Protein AF-A0A1E5GVS5-F1 (afdb_monomer_lite)

Organism: NCBI:txid332950

Sequence (132 aa):
MSEFERIVKELDCFLDEYDIQNHQILNTFYFELKNELYELFNEYKRKELLPLVTCMLQLESKIQLLSFYLRTMDQLKLAETEIVRLIKSEYQLYIFDSMLCKENIEKPSMLFKQVQKTSKNKNGHCSVLCFR

Radius of gyration: 15.4 Å; chains: 1; bounding box: 35×28×38 Å

Foldseek 3Di:
DDVLVVVVVVLVVLVVVLVCVVVVLLVVVVVVLNVLSVVLVVVVVVVPLPVSVVSLLLSVLLSLLSSVCSVCVVPVVDRSVVSSVCSVPCSVVVSVCVVPPPVVPPDDAPSRVVSVVVPDDDDDDDDDDDDD

Structure (mmCIF, N/CA/C/O backbone):
data_AF-A0A1E5GVS5-F1
#
_entry.id   AF-A0A1E5GVS5-F1
#
loop_
_atom_site.group_PDB
_atom_site.id
_atom_site.type_symbol
_atom_site.label_atom_id
_atom_site.label_alt_id
_atom_site.label_comp_id
_atom_site.label_asym_id
_atom_site.label_entity_id
_atom_site.label_seq_id
_atom_site.pdbx_PDB_ins_code
_atom_site.Cartn_x
_atom_site.Cartn_y
_atom_site.Cartn_z
_atom_site.occupancy
_atom_site.B_iso_or_equiv
_atom_site.auth_seq_id
_atom_site.auth_comp_id
_atom_site.auth_asym_id
_atom_site.auth_atom_id
_atom_site.pdbx_PDB_model_num
ATOM 1 N N . MET A 1 1 ? -21.625 6.344 1.985 1.00 59.81 1 MET A N 1
ATOM 2 C CA . MET A 1 1 ? -20.229 5.912 1.814 1.00 59.81 1 MET A CA 1
ATOM 3 C C . MET A 1 1 ? -19.514 6.108 3.138 1.00 59.81 1 MET A C 1
ATOM 5 O O . MET A 1 1 ? -19.581 7.207 3.683 1.00 59.81 1 MET A O 1
ATOM 9 N N . SER A 1 2 ? -18.944 5.050 3.703 1.00 77.12 2 SER A N 1
ATOM 10 C CA . SER A 1 2 ? -18.152 5.118 4.933 1.00 77.12 2 SER A CA 1
ATOM 11 C C . SER A 1 2 ? -16.822 5.845 4.688 1.00 77.12 2 SER A C 1
ATOM 13 O O . SER A 1 2 ? -16.360 5.954 3.554 1.00 77.12 2 SER A O 1
ATOM 15 N N . GLU A 1 3 ? -16.186 6.363 5.742 1.00 68.00 3 GLU A N 1
ATOM 16 C CA . GLU A 1 3 ? -14.866 7.007 5.618 1.00 68.00 3 GLU A CA 1
ATOM 17 C C . GLU A 1 3 ? -13.788 6.008 5.162 1.00 68.00 3 GLU A C 1
ATOM 19 O O . GLU A 1 3 ? -12.881 6.382 4.430 1.00 68.00 3 GLU A O 1
ATOM 24 N N . PHE A 1 4 ? -13.960 4.722 5.484 1.00 74.25 4 PHE A N 1
ATOM 25 C CA . PHE A 1 4 ? -13.154 3.623 4.951 1.00 74.25 4 PHE A CA 1
ATOM 26 C C . PHE A 1 4 ? -13.295 3.490 3.428 1.00 74.25 4 PHE A C 1
ATOM 28 O O . PHE A 1 4 ? -12.299 3.500 2.712 1.00 74.25 4 PHE A O 1
ATOM 35 N N . GLU A 1 5 ? -14.531 3.430 2.923 1.00 77.94 5 GLU A N 1
ATOM 36 C CA . GLU A 1 5 ? -14.789 3.394 1.477 1.00 77.94 5 GLU A CA 1
ATOM 37 C C . GLU A 1 5 ? -14.222 4.636 0.784 1.00 77.94 5 GLU A C 1
ATOM 39 O O . GLU A 1 5 ? -13.779 4.551 -0.357 1.00 77.94 5 GLU A O 1
ATOM 44 N N . ARG A 1 6 ? -14.189 5.782 1.479 1.00 80.81 6 ARG A N 1
ATOM 45 C CA . ARG A 1 6 ? -13.542 6.995 0.974 1.00 80.81 6 ARG A CA 1
ATOM 46 C C . ARG A 1 6 ? -12.022 6.835 0.871 1.00 80.81 6 ARG A C 1
ATOM 48 O O . ARG A 1 6 ? -11.488 7.155 -0.178 1.00 80.81 6 ARG A O 1
ATOM 55 N N . ILE A 1 7 ? -11.352 6.312 1.903 1.00 79.56 7 ILE A N 1
ATOM 56 C CA . ILE A 1 7 ? -9.895 6.072 1.897 1.00 79.56 7 ILE A CA 1
ATOM 57 C C . ILE A 1 7 ? -9.509 5.098 0.783 1.00 79.56 7 ILE A C 1
ATOM 59 O O . ILE A 1 7 ? -8.604 5.387 0.009 1.00 79.56 7 ILE A O 1
ATOM 63 N N . VAL A 1 8 ? -10.217 3.968 0.675 1.00 83.62 8 VAL A N 1
ATOM 64 C CA . VAL A 1 8 ? -9.972 2.984 -0.390 1.00 83.62 8 VAL A CA 1
ATOM 65 C C . VAL A 1 8 ? -10.164 3.620 -1.759 1.00 83.62 8 VAL A C 1
ATOM 67 O O . VAL A 1 8 ? -9.315 3.457 -2.623 1.00 83.62 8 VAL A O 1
ATOM 70 N N . LYS A 1 9 ? -11.245 4.384 -1.947 1.00 84.62 9 LYS A N 1
ATOM 71 C CA . LYS A 1 9 ? -11.528 5.045 -3.221 1.00 84.62 9 LYS A CA 1
ATOM 72 C C . LYS A 1 9 ? -10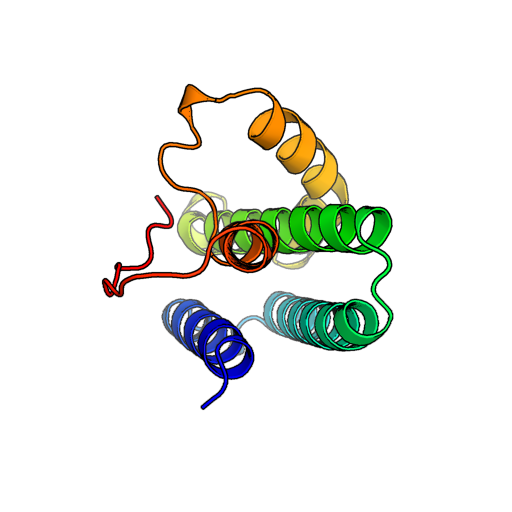.481 6.096 -3.582 1.00 84.62 9 LYS A C 1
ATOM 74 O O . LYS A 1 9 ? -10.106 6.198 -4.739 1.00 84.62 9 LYS A O 1
ATOM 79 N N . GLU A 1 10 ? -10.030 6.890 -2.618 1.00 83.25 10 GLU A N 1
ATOM 80 C CA . GLU A 1 10 ? -8.968 7.875 -2.837 1.00 83.25 10 GLU A CA 1
ATOM 81 C C . GLU A 1 10 ? -7.644 7.195 -3.201 1.00 83.25 10 GLU A C 1
ATOM 83 O O . GLU A 1 10 ? -6.943 7.680 -4.086 1.00 83.25 10 GLU A O 1
ATOM 88 N N . LEU A 1 11 ? -7.333 6.058 -2.571 1.00 83.75 11 LEU A N 1
ATOM 89 C CA . LEU A 1 11 ? -6.161 5.256 -2.906 1.00 83.75 11 LEU A CA 1
ATOM 90 C C . LEU A 1 11 ? -6.283 4.615 -4.298 1.00 83.75 11 LEU A C 1
ATOM 92 O O . LEU A 1 11 ? -5.338 4.702 -5.072 1.00 83.75 11 LEU A O 1
ATOM 96 N N . ASP A 1 12 ? -7.446 4.050 -4.643 1.00 86.31 12 ASP A N 1
ATOM 97 C CA . ASP A 1 12 ? -7.743 3.535 -5.988 1.00 86.31 12 ASP A CA 1
ATOM 98 C C . ASP A 1 12 ? -7.538 4.638 -7.042 1.00 86.31 12 ASP A C 1
ATOM 100 O O . ASP A 1 12 ? -6.787 4.446 -7.992 1.00 86.31 12 ASP A O 1
ATOM 104 N N . CYS A 1 13 ? -8.121 5.826 -6.830 1.00 86.31 13 CYS A N 1
ATOM 105 C CA . CYS A 1 13 ? -7.958 6.956 -7.744 1.00 86.31 13 CYS A CA 1
ATOM 106 C C . CYS A 1 13 ? -6.497 7.392 -7.884 1.00 86.31 13 CYS A C 1
ATOM 108 O O . CYS A 1 13 ? -6.048 7.625 -9.000 1.00 86.31 13 CYS A O 1
ATOM 110 N N . PHE A 1 14 ? -5.756 7.496 -6.776 1.00 81.31 14 PHE A N 1
ATOM 111 C CA . PHE A 1 14 ? -4.342 7.861 -6.824 1.00 81.31 14 PHE A CA 1
ATOM 112 C C . PHE A 1 14 ? -3.532 6.858 -7.645 1.00 81.31 14 PHE A C 1
ATOM 114 O O . PHE A 1 14 ? -2.667 7.259 -8.404 1.00 81.31 14 PHE A O 1
ATOM 121 N N . LEU A 1 15 ? -3.794 5.561 -7.514 1.00 82.62 15 LEU A N 1
ATOM 122 C CA . LEU A 1 15 ? -3.006 4.547 -8.211 1.00 82.62 15 LEU A CA 1
ATOM 123 C C . LEU A 1 15 ? -3.400 4.387 -9.682 1.00 82.62 15 LEU A C 1
ATOM 125 O O . LEU A 1 15 ? -2.542 4.054 -10.502 1.00 82.62 15 LEU A O 1
ATOM 129 N N . ASP A 1 16 ? -4.655 4.681 -10.024 1.00 84.94 16 ASP A N 1
ATOM 130 C CA . ASP A 1 16 ? -5.098 4.804 -11.414 1.00 84.94 16 ASP A CA 1
ATOM 131 C C . ASP A 1 16 ? -4.375 5.963 -12.135 1.00 84.94 16 ASP A C 1
ATOM 133 O O . ASP A 1 16 ? -4.070 5.830 -13.316 1.00 84.94 16 ASP A O 1
ATOM 137 N N . GLU A 1 17 ? -4.013 7.060 -11.446 1.00 85.56 17 GLU A N 1
ATOM 138 C CA . GLU A 1 17 ? -3.213 8.159 -12.035 1.00 85.56 17 GLU A CA 1
ATOM 139 C C . GLU A 1 17 ? -1.805 7.723 -12.483 1.00 85.56 17 GLU A C 1
ATOM 141 O O . GLU A 1 17 ? -1.207 8.389 -13.327 1.00 85.56 17 GLU A O 1
ATOM 146 N N . TYR A 1 18 ? -1.277 6.627 -11.929 1.00 84.06 18 TYR A N 1
ATOM 147 C CA . TYR A 1 18 ? 0.040 6.069 -12.272 1.00 84.06 18 TYR A CA 1
ATOM 148 C C . TYR A 1 18 ? -0.072 4.766 -13.064 1.00 84.06 18 TYR A C 1
ATOM 150 O O . TYR A 1 18 ? 0.880 3.989 -13.094 1.00 84.06 18 TYR A O 1
ATOM 158 N N . ASP A 1 19 ? -1.237 4.494 -13.663 1.00 85.88 19 ASP A N 1
ATOM 159 C CA . ASP A 1 19 ? -1.463 3.319 -14.502 1.00 85.88 19 ASP A CA 1
ATOM 160 C C . ASP A 1 19 ? -1.025 2.004 -13.825 1.00 85.88 19 ASP A C 1
ATOM 162 O O . ASP A 1 19 ? -0.537 1.083 -14.488 1.00 85.88 19 ASP A O 1
ATOM 166 N N . ILE A 1 20 ? -1.203 1.879 -12.496 1.00 86.25 20 ILE A N 1
ATOM 167 C CA . ILE A 1 20 ? -0.668 0.734 -11.735 1.00 86.25 20 ILE A CA 1
ATOM 168 C C . ILE A 1 20 ? -1.166 -0.609 -12.274 1.00 86.25 20 ILE A C 1
ATOM 170 O O . ILE A 1 20 ? -0.507 -1.631 -12.122 1.00 86.25 20 ILE A O 1
ATOM 174 N N . GLN A 1 21 ? -2.321 -0.612 -12.942 1.00 85.81 21 GLN A N 1
ATOM 175 C CA . GLN A 1 21 ? -2.912 -1.790 -13.568 1.00 85.81 21 GLN A CA 1
ATOM 176 C C . GLN A 1 21 ? -2.002 -2.411 -14.643 1.00 85.81 21 GLN A C 1
ATOM 178 O O . GLN A 1 21 ? -2.067 -3.620 -14.863 1.00 85.81 21 GLN A O 1
ATOM 183 N N . ASN A 1 22 ? -1.117 -1.616 -15.256 1.00 88.12 22 ASN A N 1
ATOM 184 C CA . ASN A 1 22 ? -0.111 -2.070 -16.220 1.00 88.12 22 ASN A CA 1
ATOM 185 C C . ASN A 1 22 ? 1.171 -2.608 -15.552 1.00 88.12 22 ASN A C 1
ATOM 187 O O . ASN A 1 22 ? 2.001 -3.220 -16.223 1.00 88.12 22 ASN A O 1
ATOM 191 N N . HIS A 1 23 ? 1.314 -2.429 -14.238 1.00 89.94 23 HIS A N 1
ATOM 192 C CA . HIS A 1 23 ? 2.454 -2.862 -13.435 1.00 89.94 23 HIS A CA 1
ATOM 193 C C . HIS A 1 23 ? 2.082 -4.087 -12.600 1.00 89.94 23 HIS A C 1
ATOM 195 O O . HIS A 1 23 ? 1.616 -3.969 -11.468 1.00 89.94 23 HIS A O 1
ATOM 201 N N . GLN A 1 24 ? 2.236 -5.291 -13.157 1.00 92.62 24 GLN A N 1
ATOM 202 C CA . GLN A 1 24 ? 1.685 -6.519 -12.567 1.00 92.62 24 GLN A CA 1
ATOM 203 C C . GLN A 1 24 ? 2.114 -6.747 -11.105 1.00 92.62 24 GLN A C 1
ATOM 205 O O . GLN A 1 24 ? 1.301 -7.178 -10.279 1.00 92.62 24 GLN A O 1
ATOM 210 N N . ILE A 1 25 ? 3.375 -6.469 -10.768 1.00 94.69 25 ILE A N 1
ATOM 211 C CA . ILE A 1 25 ? 3.915 -6.726 -9.428 1.00 94.69 25 ILE A CA 1
ATOM 212 C C . ILE A 1 25 ? 3.451 -5.640 -8.458 1.00 94.69 25 ILE A C 1
ATOM 214 O O . ILE A 1 25 ? 3.015 -5.960 -7.350 1.00 94.69 25 ILE A O 1
ATOM 218 N N . LEU A 1 26 ? 3.485 -4.373 -8.876 1.00 92.38 26 LEU A N 1
ATOM 219 C CA . LEU A 1 26 ? 2.985 -3.266 -8.056 1.00 92.38 26 LEU A CA 1
ATOM 220 C C . LEU A 1 26 ? 1.474 -3.356 -7.833 1.00 92.38 26 LEU A C 1
ATOM 222 O O . LEU A 1 26 ? 1.015 -3.122 -6.720 1.00 92.38 26 LEU A O 1
ATOM 226 N N . ASN A 1 27 ? 0.711 -3.771 -8.843 1.00 92.75 27 ASN A N 1
ATOM 227 C CA . ASN A 1 27 ? -0.724 -4.012 -8.732 1.00 92.75 27 ASN A CA 1
ATOM 228 C C . ASN A 1 27 ? -1.022 -5.136 -7.732 1.00 92.75 27 ASN A C 1
ATOM 230 O O . ASN A 1 27 ? -1.881 -5.000 -6.866 1.00 92.75 27 ASN A O 1
ATOM 234 N N . THR A 1 28 ? -0.259 -6.232 -7.791 1.00 95.19 28 THR A N 1
ATOM 235 C CA . THR A 1 28 ? -0.378 -7.329 -6.817 1.00 95.19 28 THR A CA 1
ATOM 236 C C . THR A 1 28 ? -0.092 -6.835 -5.399 1.00 95.19 28 THR A C 1
ATOM 238 O O . THR A 1 28 ? -0.878 -7.084 -4.487 1.00 95.19 28 THR A O 1
ATOM 241 N N . PHE A 1 29 ? 0.991 -6.077 -5.214 1.00 94.25 29 PHE A N 1
ATOM 242 C CA . PHE A 1 29 ? 1.325 -5.481 -3.923 1.00 94.25 29 PHE A CA 1
ATOM 243 C C . PHE A 1 29 ? 0.256 -4.490 -3.441 1.00 94.25 29 PHE A C 1
ATOM 245 O O . PHE A 1 29 ? -0.069 -4.445 -2.256 1.00 94.25 29 PHE A O 1
ATOM 252 N N . TYR A 1 30 ? -0.350 -3.731 -4.350 1.00 91.81 30 TYR A N 1
ATOM 253 C CA . TYR A 1 30 ? -1.464 -2.862 -4.013 1.00 91.81 30 TYR A CA 1
ATOM 254 C C . TYR A 1 30 ? -2.672 -3.651 -3.484 1.00 91.81 30 TYR A C 1
ATOM 256 O O . TYR A 1 30 ? -3.235 -3.290 -2.449 1.00 91.81 30 TYR A O 1
ATOM 264 N N . PHE A 1 31 ? -3.044 -4.761 -4.125 1.00 92.50 31 PHE A N 1
ATOM 265 C CA . PHE A 1 31 ? -4.102 -5.632 -3.606 1.00 92.50 31 PHE A CA 1
ATOM 266 C C . PHE A 1 31 ? -3.774 -6.190 -2.213 1.00 92.50 31 PHE A C 1
ATOM 268 O O . PHE A 1 31 ? -4.671 -6.256 -1.370 1.00 92.50 31 PHE A O 1
ATOM 275 N N . GLU A 1 32 ? -2.510 -6.532 -1.937 1.00 93.12 32 GLU A N 1
ATOM 276 C CA . GLU A 1 32 ? -2.060 -6.900 -0.584 1.00 93.12 32 GLU A CA 1
ATOM 277 C C . GLU A 1 32 ? -2.323 -5.758 0.414 1.00 93.12 32 GLU A C 1
ATOM 279 O O . GLU A 1 32 ? -2.949 -5.985 1.448 1.00 93.12 32 GLU A O 1
ATOM 284 N N . LEU A 1 33 ? -1.954 -4.516 0.078 1.00 90.62 33 LEU A N 1
ATOM 285 C CA . LEU A 1 33 ? -2.213 -3.346 0.929 1.00 90.62 33 LEU A CA 1
ATOM 286 C C . LEU A 1 33 ? -3.704 -3.089 1.160 1.00 90.62 33 LEU A C 1
ATOM 288 O O . LEU A 1 33 ? -4.099 -2.741 2.275 1.00 90.62 33 LEU A O 1
ATOM 292 N N . LYS A 1 34 ? -4.552 -3.268 0.138 1.00 89.12 34 LYS A N 1
ATOM 293 C CA . LYS A 1 34 ? -6.010 -3.171 0.315 1.00 89.12 34 LYS A CA 1
ATOM 294 C C . LYS A 1 34 ? -6.490 -4.199 1.331 1.00 89.12 34 LYS A C 1
ATOM 296 O O . LYS A 1 34 ? -7.266 -3.847 2.215 1.00 89.12 34 LYS A O 1
ATOM 301 N N . ASN A 1 35 ? -6.031 -5.445 1.219 1.00 90.31 35 ASN A N 1
ATOM 302 C CA . ASN A 1 35 ? -6.410 -6.510 2.146 1.00 90.31 35 ASN A CA 1
ATOM 303 C C . ASN A 1 35 ? -5.966 -6.190 3.580 1.00 90.31 35 ASN A C 1
ATOM 305 O O . ASN A 1 35 ? -6.790 -6.281 4.489 1.00 90.31 35 ASN A O 1
ATOM 309 N N . GLU A 1 36 ? -4.736 -5.706 3.777 1.00 89.19 36 GLU A N 1
ATOM 310 C CA . GLU A 1 36 ? -4.258 -5.251 5.092 1.00 89.19 36 GLU A CA 1
ATOM 311 C C . GLU A 1 36 ? -5.128 -4.103 5.659 1.00 89.19 36 GLU A C 1
ATOM 313 O O . GLU A 1 36 ? -5.483 -4.106 6.839 1.00 89.19 36 GLU A O 1
ATOM 318 N N . LEU A 1 37 ? -5.552 -3.141 4.825 1.00 85.81 37 LEU A N 1
ATOM 319 C CA . LEU A 1 37 ? -6.467 -2.061 5.232 1.00 85.81 37 LEU A CA 1
ATOM 320 C C . LEU A 1 37 ? -7.849 -2.607 5.659 1.00 85.81 37 LEU A C 1
ATOM 322 O O . LEU A 1 37 ? -8.443 -2.119 6.626 1.00 85.81 37 LEU A O 1
ATOM 326 N N . TYR A 1 38 ? -8.377 -3.615 4.955 1.00 85.38 38 TYR A N 1
ATOM 327 C CA . TYR A 1 38 ? -9.634 -4.283 5.319 1.00 85.38 38 TYR A CA 1
ATOM 328 C C . TYR A 1 38 ? -9.518 -5.045 6.647 1.00 85.38 38 TYR A C 1
ATOM 330 O O . TYR A 1 38 ? -10.441 -5.003 7.467 1.00 85.38 38 TYR A O 1
ATOM 338 N N . GLU A 1 39 ? -8.401 -5.735 6.873 1.00 84.12 39 GLU A N 1
ATOM 339 C CA . GLU A 1 39 ? -8.122 -6.456 8.118 1.00 84.12 39 GLU A CA 1
ATOM 340 C C . GLU A 1 39 ? -8.038 -5.499 9.305 1.00 84.12 39 GLU A C 1
ATOM 342 O O . GLU A 1 39 ? -8.748 -5.692 10.295 1.00 84.12 39 GLU A O 1
ATOM 347 N N . LEU A 1 40 ? -7.298 -4.399 9.156 1.00 80.38 40 LEU A N 1
ATOM 348 C CA . LEU A 1 40 ? -7.201 -3.331 10.149 1.00 80.38 40 LEU A CA 1
ATOM 349 C C . LEU A 1 40 ? -8.583 -2.798 10.560 1.00 80.38 40 LEU A C 1
ATOM 351 O O . LEU A 1 40 ? -8.868 -2.579 11.740 1.00 80.38 40 LEU A O 1
ATOM 355 N N . PHE A 1 41 ? -9.482 -2.612 9.593 1.00 76.25 41 PHE A N 1
ATOM 356 C CA . PHE A 1 41 ? -10.846 -2.173 9.877 1.00 76.25 41 PHE A CA 1
ATOM 357 C C . PHE A 1 41 ? -11.654 -3.215 10.669 1.00 76.25 41 PHE A C 1
ATOM 359 O O . PHE A 1 41 ? -12.497 -2.865 11.502 1.00 76.25 41 PHE A O 1
ATOM 366 N N . ASN A 1 42 ? -11.415 -4.504 10.438 1.00 75.31 42 ASN A N 1
ATOM 367 C CA . ASN A 1 42 ? -12.045 -5.564 11.219 1.00 75.31 42 ASN A CA 1
ATOM 368 C C . ASN A 1 42 ? -11.456 -5.664 12.632 1.00 75.31 42 ASN A C 1
ATOM 370 O O . ASN A 1 42 ? -12.209 -5.893 13.581 1.00 75.31 42 ASN A O 1
ATOM 374 N N . GLU A 1 43 ? -10.156 -5.427 12.793 1.00 72.06 43 GLU A N 1
ATOM 375 C CA . GLU A 1 43 ? -9.492 -5.353 14.097 1.00 72.06 43 GLU A CA 1
ATOM 376 C C . GLU A 1 43 ? -9.931 -4.136 14.914 1.00 72.06 43 GLU A C 1
ATOM 378 O O . GLU A 1 43 ? -10.148 -4.260 16.119 1.00 72.06 43 GLU A O 1
ATOM 383 N N . TYR A 1 44 ? -10.196 -2.993 14.273 1.00 68.75 44 TYR A N 1
ATOM 384 C CA . TYR A 1 44 ? -10.766 -1.808 14.927 1.00 68.75 44 TYR A CA 1
ATOM 385 C C . TYR A 1 44 ? -12.033 -2.137 15.732 1.00 68.75 44 TYR A C 1
ATOM 387 O O . TYR A 1 44 ? -12.237 -1.636 16.842 1.00 68.75 44 TYR A O 1
ATOM 395 N N . LYS A 1 45 ? -12.871 -3.048 15.221 1.00 68.31 45 LYS A N 1
ATOM 396 C CA . LYS A 1 45 ? -14.096 -3.493 15.907 1.00 68.31 45 LYS A CA 1
ATOM 397 C C . LYS A 1 45 ? -13.807 -4.237 17.219 1.00 68.31 45 LYS A C 1
ATOM 399 O O . LYS A 1 45 ? -14.677 -4.266 18.088 1.00 68.31 45 LYS A O 1
ATOM 404 N N . ARG A 1 46 ? -12.605 -4.803 17.382 1.00 71.69 46 ARG A N 1
ATOM 405 C CA . ARG A 1 46 ? -12.155 -5.536 18.581 1.00 71.69 46 ARG A CA 1
ATOM 406 C C . ARG A 1 46 ? -11.617 -4.624 19.697 1.00 71.69 46 ARG A C 1
ATOM 408 O O . ARG A 1 46 ? -11.428 -5.103 20.807 1.00 71.69 46 ARG A O 1
ATOM 415 N N . LYS A 1 47 ? -11.465 -3.312 19.450 1.00 65.50 47 LYS A N 1
ATOM 416 C CA . LYS A 1 47 ? -11.069 -2.262 20.423 1.00 65.50 47 LYS A CA 1
ATOM 417 C C . LYS A 1 47 ? -9.666 -2.387 21.047 1.00 65.50 47 LYS A C 1
ATOM 419 O O . LYS A 1 47 ? -9.382 -1.701 22.030 1.00 65.50 47 LYS A O 1
ATOM 424 N N . GLU A 1 48 ? -8.764 -3.185 20.485 1.00 71.06 48 GLU A N 1
ATOM 425 C CA . GLU A 1 48 ? -7.364 -3.223 20.931 1.00 71.06 48 GLU A CA 1
ATOM 426 C C . GLU A 1 48 ? -6.577 -2.041 20.341 1.00 71.06 48 GLU A C 1
ATOM 428 O O . GLU A 1 48 ? -6.108 -2.078 19.210 1.00 71.06 48 GLU A O 1
ATOM 433 N N . LEU A 1 49 ? -6.460 -0.954 21.111 1.00 69.56 49 LEU A N 1
ATOM 434 C CA . LEU A 1 49 ? -5.939 0.336 20.634 1.00 69.56 49 LEU A CA 1
ATOM 435 C C . LEU A 1 49 ? -4.458 0.319 20.229 1.00 69.56 49 LEU A C 1
ATOM 437 O O . LEU A 1 49 ? -4.101 0.946 19.237 1.00 69.56 49 LEU A O 1
ATOM 441 N N . LEU A 1 50 ? -3.590 -0.349 20.994 1.00 69.56 50 LEU A N 1
ATOM 442 C CA . LEU A 1 50 ? -2.143 -0.333 20.736 1.00 69.56 50 LEU A CA 1
ATOM 443 C C . LEU A 1 50 ? -1.764 -1.101 19.459 1.00 69.56 50 LEU A C 1
ATOM 445 O O . LEU A 1 50 ? -1.135 -0.494 18.593 1.00 69.56 50 LEU A O 1
ATOM 449 N N . PRO A 1 51 ? -2.176 -2.376 19.294 1.00 71.56 51 PRO A N 1
ATOM 450 C CA . PRO A 1 51 ? -1.927 -3.125 18.061 1.00 71.56 51 PRO A CA 1
ATOM 451 C C . PRO A 1 51 ? -2.484 -2.406 16.832 1.00 71.56 51 PRO A C 1
ATOM 453 O O . PRO A 1 51 ? -1.782 -2.238 15.841 1.00 71.56 51 PRO A O 1
ATOM 456 N N . LEU A 1 52 ? -3.699 -1.864 16.950 1.00 74.75 52 LEU A N 1
ATOM 457 C CA . LEU A 1 52 ? -4.344 -1.088 15.898 1.00 74.75 52 LEU A CA 1
ATOM 458 C C . LEU A 1 52 ? -3.506 0.125 15.462 1.00 74.75 52 LEU A C 1
ATOM 460 O O . LEU A 1 52 ? -3.311 0.335 14.268 1.00 74.75 52 LEU A O 1
ATOM 464 N N . VAL A 1 53 ? -3.009 0.929 16.409 1.00 75.06 53 VAL A N 1
ATOM 465 C CA . VAL A 1 53 ? -2.179 2.106 16.094 1.00 75.06 53 VAL A CA 1
ATOM 466 C C . VAL A 1 53 ? -0.888 1.690 15.396 1.00 75.06 53 VAL A C 1
ATOM 468 O O . VAL A 1 53 ? -0.485 2.334 14.427 1.00 75.06 53 VAL A O 1
ATOM 471 N N . THR A 1 54 ? -0.253 0.607 15.847 1.00 75.75 54 THR A N 1
ATOM 472 C CA . THR A 1 54 ? 0.936 0.069 15.183 1.00 75.75 54 THR A CA 1
ATOM 473 C C . THR A 1 54 ? 0.616 -0.348 13.751 1.00 75.75 54 THR A C 1
ATOM 475 O O . THR A 1 54 ? 1.289 0.114 12.835 1.00 75.75 54 THR A O 1
ATOM 478 N N . CYS A 1 55 ? -0.435 -1.135 13.526 1.00 79.50 55 CYS A N 1
ATOM 479 C CA . CYS A 1 55 ? -0.831 -1.570 12.186 1.00 79.50 55 CYS A CA 1
ATOM 480 C C . CYS A 1 55 ? -1.194 -0.387 11.270 1.00 79.50 55 CYS A C 1
ATOM 482 O O . CYS A 1 55 ? -0.809 -0.372 10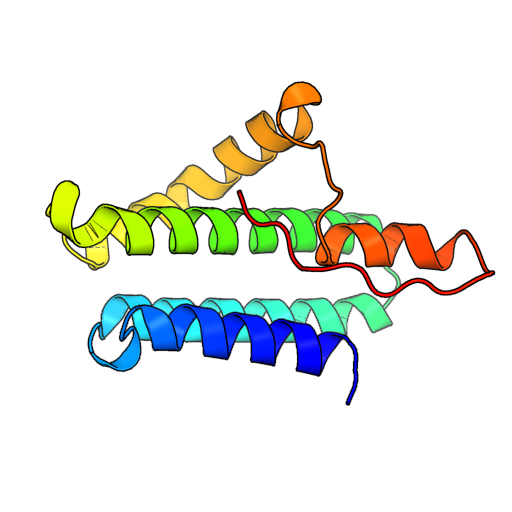.103 1.00 79.50 55 CYS A O 1
ATOM 484 N N . MET A 1 56 ? -1.853 0.649 11.801 1.00 79.75 56 MET A N 1
ATOM 485 C CA . MET A 1 56 ? -2.139 1.887 11.065 1.00 79.75 56 MET A CA 1
ATOM 486 C C . MET A 1 56 ? -0.873 2.588 10.580 1.00 79.75 56 MET A C 1
ATOM 488 O O . MET A 1 56 ? -0.805 2.971 9.415 1.00 79.75 56 MET A O 1
ATOM 492 N N . LEU A 1 57 ? 0.124 2.738 11.455 1.00 79.06 57 LEU A N 1
ATOM 493 C CA . LEU A 1 57 ? 1.405 3.355 11.105 1.00 79.06 57 LEU A CA 1
ATOM 494 C C . LEU A 1 57 ? 2.141 2.551 10.036 1.00 79.06 57 LEU A C 1
ATOM 496 O O . LEU A 1 57 ? 2.651 3.120 9.076 1.00 79.06 57 LEU A O 1
ATOM 500 N N . GLN A 1 58 ? 2.161 1.225 10.178 1.00 84.12 58 GLN A N 1
ATOM 501 C CA . GLN A 1 58 ? 2.799 0.344 9.203 1.00 84.12 58 GLN A CA 1
ATOM 502 C C . GLN A 1 58 ? 2.171 0.485 7.821 1.00 84.12 58 GLN A C 1
ATOM 504 O O . GLN A 1 58 ? 2.884 0.656 6.832 1.00 84.12 58 GLN A O 1
ATOM 509 N N . LEU A 1 59 ? 0.843 0.445 7.758 1.00 86.06 59 LEU A N 1
ATOM 510 C CA . LEU A 1 59 ? 0.114 0.562 6.507 1.00 86.06 59 LEU A CA 1
ATOM 511 C C . LEU A 1 59 ? 0.313 1.938 5.862 1.00 86.06 59 LEU A C 1
ATOM 513 O O . LEU A 1 59 ? 0.562 2.035 4.661 1.00 86.06 59 LEU A O 1
ATOM 517 N N . GLU A 1 60 ? 0.250 2.999 6.664 1.00 82.62 60 GLU A N 1
ATOM 518 C CA . GLU A 1 60 ? 0.485 4.361 6.199 1.00 82.62 60 GLU A CA 1
ATOM 519 C C . GLU A 1 60 ? 1.875 4.515 5.575 1.00 82.62 60 GLU A C 1
ATOM 521 O O . GLU A 1 60 ? 1.991 5.018 4.457 1.00 82.62 60 GLU A O 1
ATOM 526 N N . SER A 1 61 ? 2.916 4.026 6.252 1.00 83.12 61 SER A N 1
ATOM 527 C CA . SER A 1 61 ? 4.287 4.088 5.742 1.00 83.12 61 SER A CA 1
ATOM 528 C C . SER A 1 61 ? 4.458 3.307 4.440 1.00 83.12 61 SER A C 1
ATOM 530 O O . SER A 1 61 ? 5.116 3.788 3.519 1.00 83.12 61 SER A O 1
ATOM 532 N N . LYS A 1 62 ? 3.824 2.134 4.305 1.00 88.12 62 LYS A N 1
ATOM 533 C CA . LYS A 1 62 ? 3.845 1.381 3.041 1.00 88.12 62 LYS A CA 1
ATOM 534 C C . LYS A 1 62 ? 3.175 2.159 1.901 1.00 88.12 62 LYS A C 1
ATOM 536 O O . LYS A 1 62 ? 3.718 2.195 0.801 1.00 88.12 62 LYS A O 1
ATOM 541 N N . ILE A 1 63 ? 2.032 2.805 2.156 1.00 85.81 63 ILE A N 1
ATOM 542 C CA . ILE A 1 63 ? 1.312 3.620 1.158 1.00 85.81 63 ILE A CA 1
ATOM 543 C C . ILE A 1 63 ? 2.138 4.847 0.749 1.00 85.81 63 ILE A C 1
ATOM 545 O O . ILE A 1 63 ? 2.207 5.180 -0.436 1.00 85.81 63 ILE A O 1
ATOM 549 N N . GLN A 1 64 ? 2.795 5.507 1.703 1.00 81.00 64 GLN A N 1
ATOM 550 C CA . GLN A 1 64 ? 3.677 6.645 1.432 1.00 81.00 64 GLN A CA 1
ATOM 551 C C . GLN A 1 64 ? 4.879 6.235 0.576 1.00 81.00 64 GLN A C 1
ATOM 553 O O . GLN A 1 64 ? 5.156 6.889 -0.429 1.00 81.00 64 GLN A O 1
ATOM 558 N N . LEU A 1 65 ? 5.544 5.126 0.912 1.00 84.75 65 LEU A N 1
ATOM 559 C CA . LEU A 1 65 ? 6.658 4.608 0.117 1.00 84.75 65 LEU A CA 1
ATOM 560 C C . LEU A 1 65 ? 6.207 4.180 -1.283 1.00 84.75 65 LEU A C 1
ATOM 562 O O . LEU A 1 65 ? 6.861 4.531 -2.262 1.00 84.75 65 LEU A O 1
ATOM 566 N N . LEU A 1 66 ? 5.063 3.499 -1.406 1.00 88.06 66 LEU A N 1
ATOM 567 C CA . LEU A 1 66 ? 4.481 3.165 -2.708 1.00 88.06 66 LEU A CA 1
ATOM 568 C C . LEU A 1 66 ? 4.250 4.427 -3.549 1.00 88.06 66 LEU A C 1
ATOM 570 O O . LEU A 1 66 ? 4.656 4.483 -4.706 1.00 88.06 66 LEU A O 1
ATOM 574 N N . SER A 1 67 ? 3.669 5.465 -2.946 1.00 83.38 67 SER A N 1
ATOM 575 C CA . SER A 1 67 ? 3.420 6.749 -3.610 1.00 83.38 67 SER A CA 1
ATOM 576 C C . SER A 1 67 ? 4.714 7.427 -4.065 1.00 83.38 67 SER A C 1
ATOM 578 O O . SER A 1 67 ? 4.779 7.965 -5.169 1.00 83.38 67 SER A O 1
ATOM 580 N N . PHE A 1 68 ? 5.754 7.398 -3.230 1.00 83.44 68 PHE A N 1
ATOM 581 C CA . PHE A 1 68 ? 7.072 7.931 -3.566 1.00 83.44 68 PHE A CA 1
ATOM 582 C C . PHE A 1 68 ? 7.690 7.204 -4.766 1.00 83.44 68 PHE A C 1
ATOM 584 O O . PHE A 1 68 ? 8.147 7.856 -5.708 1.00 83.44 68 PHE A O 1
ATOM 591 N N . TYR A 1 69 ? 7.679 5.870 -4.764 1.00 83.38 69 TYR A N 1
ATOM 592 C CA . TYR A 1 69 ? 8.270 5.094 -5.851 1.00 83.38 69 TYR A CA 1
ATOM 593 C C . TYR A 1 69 ? 7.491 5.221 -7.156 1.00 83.38 69 TYR A C 1
ATOM 595 O O . TYR A 1 69 ? 8.121 5.350 -8.198 1.00 83.38 69 TYR A O 1
ATOM 603 N N . LEU A 1 70 ? 6.157 5.278 -7.120 1.00 83.12 70 LEU A N 1
ATOM 604 C CA . LEU A 1 70 ? 5.350 5.542 -8.318 1.00 83.12 70 LEU A CA 1
ATOM 605 C C . LEU A 1 70 ? 5.678 6.911 -8.932 1.00 83.12 70 LEU A C 1
ATOM 607 O O . LEU A 1 70 ? 5.871 7.019 -10.138 1.00 83.12 70 LEU A O 1
ATOM 611 N N . ARG A 1 71 ? 5.854 7.948 -8.101 1.00 80.19 71 ARG A N 1
ATOM 612 C CA . ARG A 1 71 ? 6.248 9.298 -8.551 1.00 80.19 71 ARG A CA 1
ATOM 613 C C . ARG A 1 71 ? 7.656 9.382 -9.139 1.00 80.19 71 ARG A C 1
ATOM 615 O O . ARG A 1 71 ? 7.955 10.323 -9.869 1.00 80.19 71 ARG A O 1
ATOM 622 N N . THR A 1 72 ? 8.536 8.455 -8.777 1.00 77.19 72 THR A N 1
ATOM 623 C CA . THR A 1 72 ? 9.966 8.495 -9.126 1.00 77.19 72 THR A CA 1
ATOM 624 C C . THR A 1 72 ? 10.394 7.335 -10.024 1.00 77.19 72 THR A C 1
ATOM 626 O O . THR A 1 72 ? 11.573 7.219 -10.360 1.00 77.19 72 THR A O 1
ATOM 629 N N . MET A 1 73 ? 9.449 6.502 -10.465 1.00 78.75 73 MET A N 1
ATOM 630 C CA . MET A 1 73 ? 9.706 5.254 -11.187 1.00 78.75 73 MET A CA 1
ATOM 631 C C . MET A 1 73 ? 10.499 5.479 -12.480 1.00 78.75 73 MET A C 1
ATOM 633 O O . MET A 1 73 ? 11.529 4.835 -12.698 1.00 78.75 73 MET A O 1
ATOM 637 N N . ASP A 1 74 ? 10.098 6.478 -13.270 1.00 75.56 74 ASP A N 1
ATOM 638 C CA . ASP A 1 74 ? 10.765 6.858 -14.524 1.00 75.56 74 ASP A CA 1
ATOM 639 C C . ASP A 1 74 ? 12.193 7.384 -14.314 1.00 75.56 74 ASP A C 1
ATOM 641 O O . ASP A 1 74 ? 13.051 7.283 -15.196 1.00 75.56 74 ASP A O 1
ATOM 645 N N . GLN A 1 75 ? 12.466 7.950 -13.136 1.00 76.44 75 GLN A N 1
ATOM 646 C CA . GLN A 1 75 ? 13.756 8.554 -12.801 1.00 76.44 75 GLN A CA 1
ATOM 647 C C . GLN A 1 75 ? 14.733 7.518 -12.248 1.00 76.44 75 GLN A C 1
ATOM 649 O O . GLN A 1 75 ? 15.903 7.497 -12.634 1.00 76.44 75 GLN A O 1
ATOM 654 N N . LEU A 1 76 ? 14.254 6.654 -11.350 1.00 74.62 76 LEU A N 1
ATOM 655 C CA . LEU A 1 76 ? 15.080 5.678 -10.645 1.00 74.62 76 LEU A CA 1
ATOM 656 C C . LEU A 1 76 ? 15.389 4.440 -11.495 1.00 74.62 76 LEU A C 1
ATOM 658 O O . LEU A 1 76 ? 16.365 3.748 -11.210 1.00 74.62 76 LEU A O 1
ATOM 662 N N . LYS A 1 77 ? 14.590 4.164 -12.540 1.00 81.44 77 LYS A N 1
ATOM 663 C CA . LYS A 1 77 ? 14.747 2.996 -13.432 1.00 81.44 77 LYS A CA 1
ATOM 664 C C . LYS A 1 77 ? 14.852 1.670 -12.666 1.00 81.44 77 LYS A C 1
ATOM 666 O O . LYS A 1 77 ? 15.573 0.757 -13.072 1.00 81.44 77 LYS A O 1
ATOM 671 N N . LEU A 1 78 ? 14.152 1.578 -11.537 1.00 81.25 78 LEU A N 1
ATOM 672 C CA . LEU A 1 78 ? 14.104 0.378 -10.711 1.00 81.25 78 LEU A CA 1
ATOM 673 C C . LEU A 1 78 ? 13.071 -0.601 -11.267 1.00 81.25 78 LEU A C 1
ATOM 675 O O . LEU A 1 78 ? 12.009 -0.203 -11.741 1.00 81.25 78 LEU A O 1
ATOM 679 N N . ALA A 1 79 ? 13.371 -1.894 -11.165 1.00 89.81 79 ALA A N 1
ATOM 680 C CA . ALA A 1 79 ? 12.395 -2.935 -11.454 1.00 89.81 79 ALA A CA 1
ATOM 681 C C . ALA A 1 79 ? 11.287 -2.947 -10.387 1.00 89.81 79 ALA A C 1
ATOM 683 O O . ALA A 1 79 ? 11.549 -2.712 -9.207 1.00 89.81 79 ALA A O 1
ATOM 684 N N . GLU A 1 80 ? 10.060 -3.305 -10.769 1.00 92.25 80 GLU A N 1
ATOM 685 C CA . GLU A 1 80 ? 8.923 -3.383 -9.838 1.00 92.25 80 GLU A CA 1
ATOM 686 C C . GLU A 1 80 ? 9.194 -4.294 -8.633 1.00 92.25 80 GLU A C 1
ATOM 688 O O . GLU A 1 80 ? 8.846 -3.958 -7.503 1.00 92.25 80 GLU A O 1
ATOM 693 N N . THR A 1 81 ? 9.865 -5.430 -8.856 1.00 91.94 81 THR A N 1
ATOM 694 C CA . THR A 1 81 ? 10.269 -6.351 -7.783 1.00 91.94 81 THR A CA 1
ATOM 695 C C . THR A 1 81 ? 11.159 -5.677 -6.749 1.00 91.94 81 THR A C 1
ATOM 697 O O . THR A 1 81 ? 11.054 -5.968 -5.561 1.00 91.94 81 THR A O 1
ATOM 700 N N . GLU A 1 82 ? 12.037 -4.784 -7.202 1.00 87.75 82 GLU A N 1
ATOM 701 C CA . GLU A 1 82 ? 12.967 -4.067 -6.341 1.00 87.75 82 GLU A CA 1
ATOM 702 C C . GLU A 1 82 ? 12.238 -2.991 -5.537 1.00 87.75 82 GLU A C 1
ATOM 704 O O . GLU A 1 82 ? 12.438 -2.892 -4.332 1.00 87.75 82 GLU A O 1
ATOM 709 N N . ILE A 1 83 ? 11.308 -2.269 -6.164 1.00 89.25 83 ILE A N 1
ATOM 710 C CA . ILE A 1 83 ? 10.438 -1.308 -5.475 1.00 89.25 83 ILE A CA 1
ATOM 711 C C . ILE A 1 83 ? 9.640 -2.002 -4.365 1.00 89.25 83 ILE A C 1
ATOM 713 O O . ILE A 1 83 ? 9.668 -1.565 -3.216 1.00 89.25 83 ILE A O 1
ATOM 717 N N . VAL A 1 84 ? 8.969 -3.117 -4.670 1.00 93.31 84 VAL A N 1
ATOM 718 C CA . VAL A 1 84 ? 8.199 -3.868 -3.664 1.00 93.31 84 VAL A CA 1
ATOM 719 C C . VAL A 1 84 ? 9.104 -4.396 -2.552 1.00 93.31 84 VAL A C 1
ATOM 721 O O . VAL A 1 84 ? 8.723 -4.341 -1.381 1.00 93.31 84 VAL A O 1
ATOM 724 N N . ARG A 1 85 ? 10.309 -4.880 -2.889 1.00 90.62 85 ARG A N 1
ATOM 725 C CA . ARG A 1 85 ? 11.300 -5.319 -1.899 1.00 90.62 85 ARG A CA 1
ATOM 726 C C . ARG A 1 85 ? 11.647 -4.183 -0.939 1.00 90.62 85 ARG A C 1
ATOM 728 O O . ARG A 1 85 ? 11.562 -4.396 0.267 1.00 90.62 85 ARG A O 1
ATOM 735 N N . LEU A 1 86 ? 11.975 -3.004 -1.469 1.00 85.50 86 LEU A N 1
ATOM 736 C CA . LEU A 1 86 ? 12.328 -1.817 -0.687 1.00 85.50 86 LEU A CA 1
ATOM 737 C C . LEU A 1 86 ? 11.176 -1.392 0.225 1.00 85.50 86 LEU A C 1
ATOM 739 O O . LEU A 1 86 ? 11.379 -1.250 1.428 1.00 85.50 86 LEU A O 1
ATOM 743 N N . ILE A 1 87 ? 9.944 -1.310 -0.292 1.00 88.75 87 ILE A N 1
ATOM 744 C CA . ILE A 1 87 ? 8.768 -0.979 0.530 1.00 88.75 87 ILE A CA 1
ATOM 745 C C . ILE A 1 87 ? 8.611 -1.982 1.683 1.00 88.75 87 ILE A C 1
ATOM 747 O O . ILE A 1 87 ? 8.421 -1.583 2.832 1.00 88.75 8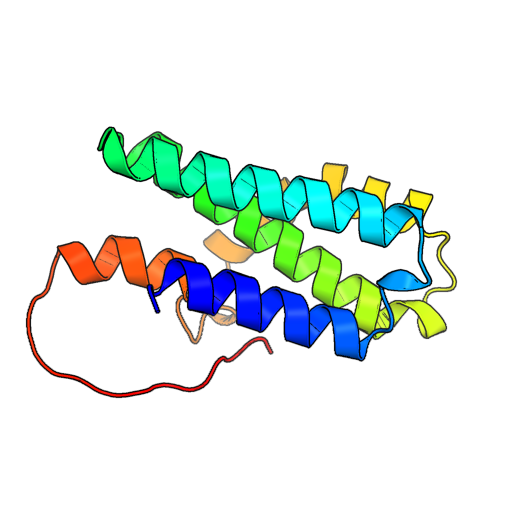7 ILE A O 1
ATOM 751 N N . LYS A 1 88 ? 8.721 -3.289 1.405 1.00 88.25 88 LYS A N 1
ATOM 752 C CA . LYS A 1 88 ? 8.564 -4.345 2.419 1.00 88.25 88 LYS A CA 1
ATOM 753 C C . LYS A 1 88 ? 9.689 -4.354 3.459 1.00 88.25 88 LYS A C 1
ATOM 755 O O . LYS A 1 88 ? 9.419 -4.722 4.601 1.00 88.25 88 LYS A O 1
ATOM 760 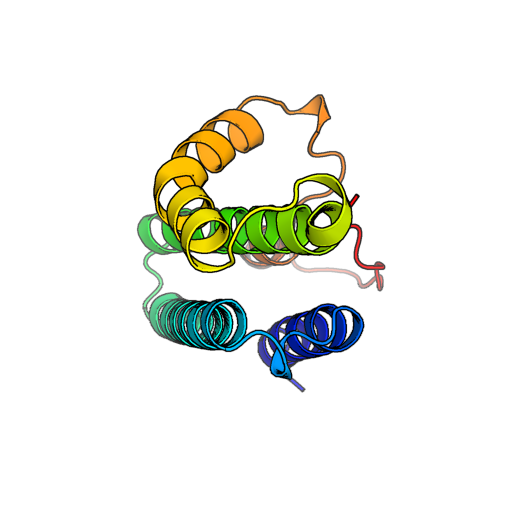N N . SER A 1 89 ? 10.916 -3.964 3.108 1.00 83.81 89 SER A N 1
ATOM 761 C CA . SER A 1 89 ? 12.046 -3.952 4.048 1.00 83.81 89 SER A CA 1
ATOM 762 C C . SER A 1 89 ? 12.228 -2.634 4.799 1.00 83.81 89 SER A C 1
ATOM 764 O O . SER A 1 89 ? 12.729 -2.650 5.919 1.00 83.81 89 SER A O 1
ATOM 766 N N . GLU A 1 90 ? 11.831 -1.503 4.215 1.00 78.38 90 GLU A N 1
ATOM 767 C CA . GLU A 1 90 ? 12.205 -0.171 4.715 1.00 78.38 90 GLU A CA 1
ATOM 768 C C . GLU A 1 90 ? 11.056 0.586 5.390 1.00 78.38 90 GLU A C 1
ATOM 770 O O . GLU A 1 90 ? 11.306 1.576 6.077 1.00 78.38 90 GLU A O 1
ATOM 775 N N . TYR A 1 91 ? 9.805 0.111 5.297 1.00 80.50 91 TYR A N 1
ATOM 776 C CA . TYR A 1 91 ? 8.666 0.805 5.917 1.00 80.50 91 TYR A CA 1
ATOM 777 C C . TYR A 1 91 ? 8.850 1.039 7.426 1.00 80.50 91 TYR A C 1
ATOM 779 O O . TYR A 1 91 ? 8.395 2.052 7.942 1.00 80.50 91 TYR A O 1
ATOM 787 N N . GLN A 1 92 ? 9.553 0.151 8.137 1.00 70.75 92 GLN A N 1
ATOM 788 C CA . GLN A 1 92 ? 9.822 0.307 9.572 1.00 70.75 92 GLN A CA 1
ATOM 789 C C . GLN A 1 92 ? 10.752 1.485 9.885 1.00 70.75 92 GLN A C 1
ATOM 791 O O . GLN A 1 92 ? 10.564 2.152 10.903 1.00 70.75 92 GLN A O 1
ATOM 796 N N . LEU A 1 93 ? 11.720 1.760 9.006 1.00 67.75 93 LEU A N 1
ATOM 797 C CA . LEU A 1 93 ? 12.596 2.928 9.121 1.00 67.75 93 LEU A CA 1
ATOM 798 C C . LEU A 1 93 ? 11.780 4.205 8.918 1.00 67.75 93 LEU A C 1
ATOM 800 O O . LEU A 1 93 ? 11.909 5.149 9.688 1.00 67.75 93 LEU A O 1
ATOM 804 N N . TYR A 1 94 ? 10.846 4.179 7.963 1.00 62.59 94 TYR A N 1
ATOM 805 C CA . TYR A 1 94 ? 9.940 5.295 7.715 1.00 62.59 94 TYR A CA 1
ATOM 806 C C . TYR A 1 94 ? 8.976 5.544 8.884 1.00 62.59 94 TYR A C 1
ATOM 808 O O . TYR A 1 94 ? 8.715 6.695 9.219 1.00 62.59 94 TYR A O 1
ATOM 816 N N . ILE A 1 95 ? 8.491 4.503 9.571 1.00 62.81 95 ILE A N 1
ATOM 817 C CA . ILE A 1 95 ? 7.715 4.658 10.817 1.00 62.81 95 ILE A CA 1
ATOM 818 C C . ILE A 1 95 ? 8.552 5.367 11.888 1.00 62.81 95 ILE A C 1
ATOM 820 O O . ILE A 1 95 ? 8.053 6.249 12.580 1.00 62.81 95 ILE A O 1
ATOM 824 N N . PHE A 1 96 ? 9.819 4.984 12.043 1.00 58.53 96 PHE A N 1
ATOM 825 C CA . PHE A 1 96 ? 10.698 5.566 13.054 1.00 58.53 96 PHE A CA 1
ATOM 826 C C . PHE A 1 96 ? 11.027 7.034 12.745 1.00 58.53 96 PHE A C 1
ATOM 828 O O . PHE A 1 96 ? 10.837 7.896 13.604 1.00 58.53 96 PHE A O 1
ATOM 835 N N . ASP A 1 97 ? 11.411 7.337 11.503 1.00 54.09 97 ASP A N 1
ATOM 836 C CA . ASP A 1 97 ? 11.736 8.697 11.060 1.00 54.09 97 ASP A CA 1
ATOM 837 C C . ASP A 1 97 ? 10.497 9.607 11.040 1.00 54.09 97 ASP A C 1
ATOM 839 O O . ASP A 1 97 ? 10.555 10.749 11.505 1.00 54.09 97 ASP A O 1
ATOM 843 N N . SER A 1 98 ? 9.342 9.101 10.590 1.00 51.22 98 SER A N 1
ATOM 844 C CA . SER A 1 98 ? 8.075 9.849 10.616 1.00 51.22 98 SER A CA 1
ATOM 845 C C . SER A 1 98 ? 7.551 10.092 12.032 1.00 51.22 98 SER A C 1
ATOM 847 O O . SER A 1 98 ? 6.923 11.120 12.261 1.00 51.22 98 SER A O 1
ATOM 849 N N . MET A 1 99 ? 7.836 9.221 13.009 1.00 50.91 99 MET A N 1
ATOM 850 C CA . MET A 1 99 ? 7.466 9.451 14.413 1.00 50.91 99 MET A CA 1
ATOM 851 C C . MET A 1 99 ? 8.436 10.373 15.172 1.00 50.91 99 MET A C 1
ATOM 853 O O . MET A 1 99 ? 8.040 10.965 16.180 1.00 50.91 99 MET A O 1
ATOM 857 N N . LEU A 1 100 ? 9.678 10.536 14.703 1.00 41.50 100 LEU A N 1
ATOM 858 C CA . LEU A 1 100 ? 10.698 11.376 15.348 1.00 41.50 100 LEU A CA 1
ATOM 859 C C . LEU A 1 100 ? 10.807 12.788 14.751 1.00 41.50 100 LEU A C 1
ATOM 861 O O . LEU A 1 100 ? 11.082 13.739 15.488 1.00 41.50 100 LEU A O 1
ATOM 865 N N . CYS A 1 101 ? 10.526 12.974 13.461 1.00 39.19 101 CYS A N 1
ATOM 866 C CA . CYS A 1 101 ? 10.585 14.283 12.807 1.00 39.19 101 CYS A CA 1
ATOM 867 C C . CYS A 1 101 ? 9.230 15.009 12.843 1.00 39.19 101 CYS A C 1
ATOM 869 O O . CYS A 1 101 ? 8.486 15.027 11.864 1.00 39.19 101 CYS A O 1
ATOM 871 N N . LYS A 1 102 ? 8.938 15.698 13.957 1.00 41.03 102 LYS A N 1
ATOM 872 C CA . LYS A 1 102 ? 7.772 16.602 14.098 1.00 41.03 102 LYS A CA 1
ATOM 873 C C . LYS A 1 102 ? 7.658 17.668 12.995 1.00 41.03 102 LYS A C 1
ATOM 875 O O . LYS A 1 102 ? 6.561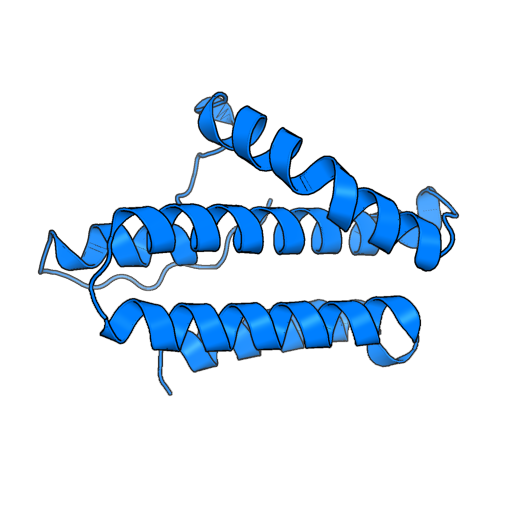 18.161 12.762 1.00 41.03 102 LYS A O 1
ATOM 880 N N . GLU A 1 103 ? 8.755 18.013 12.327 1.00 40.91 103 GLU A N 1
ATOM 881 C CA . GLU A 1 103 ? 8.807 19.050 11.285 1.00 40.91 103 GLU A CA 1
ATOM 882 C C . GLU A 1 103 ? 8.302 18.566 9.910 1.00 40.91 103 GLU A C 1
ATOM 884 O O . GLU A 1 103 ? 7.904 19.389 9.093 1.00 40.91 103 GLU A O 1
ATOM 889 N N . ASN A 1 104 ? 8.202 17.247 9.680 1.00 40.47 104 ASN A N 1
ATOM 890 C CA . ASN A 1 104 ? 7.605 16.675 8.460 1.00 40.47 104 ASN A CA 1
ATOM 891 C C . ASN A 1 104 ? 6.113 16.316 8.629 1.00 40.47 104 ASN A C 1
ATOM 893 O O . ASN A 1 104 ? 5.445 15.954 7.662 1.00 40.47 104 ASN A O 1
ATOM 897 N N . ILE A 1 105 ? 5.565 16.448 9.845 1.00 43.72 105 ILE A N 1
ATOM 898 C CA . ILE A 1 105 ? 4.160 16.165 10.179 1.00 43.72 105 ILE A CA 1
ATOM 899 C C . ILE A 1 105 ? 3.396 17.480 10.376 1.00 43.72 105 ILE A C 1
ATOM 901 O O . ILE A 1 105 ? 2.825 17.737 11.435 1.00 43.72 105 ILE A O 1
ATOM 905 N N . GLU A 1 106 ? 3.333 18.352 9.372 1.00 36.56 106 GLU A N 1
ATOM 906 C CA . GLU A 1 106 ? 2.443 19.519 9.498 1.00 36.56 106 GLU A CA 1
ATOM 907 C C . GLU A 1 106 ? 0.954 19.140 9.403 1.00 36.56 106 GLU A C 1
ATOM 909 O O . GLU A 1 106 ? 0.082 19.952 9.726 1.00 36.56 106 GLU A O 1
ATOM 914 N N . LYS A 1 107 ? 0.613 17.901 9.008 1.00 40.84 107 LYS A N 1
ATOM 915 C CA . LYS A 1 107 ? -0.775 17.415 9.005 1.00 40.84 107 LYS A CA 1
ATOM 916 C C . LYS A 1 107 ? -0.859 15.959 9.473 1.00 40.84 107 LYS A C 1
ATOM 918 O O . LYS A 1 107 ? -0.254 15.099 8.844 1.00 40.84 107 LYS A O 1
ATOM 923 N N . PRO A 1 108 ? -1.643 15.650 10.527 1.00 41.50 108 PRO A N 1
ATOM 924 C CA . PRO A 1 108 ? -1.877 14.269 10.922 1.00 41.50 108 PRO A CA 1
ATOM 925 C C . PRO A 1 108 ? -2.556 13.529 9.772 1.00 41.50 108 PRO A C 1
ATOM 927 O O . PRO A 1 108 ? -3.506 14.048 9.165 1.00 41.50 108 PRO A O 1
ATOM 930 N N . SER A 1 109 ? -2.061 12.330 9.480 1.00 47.50 109 SER A N 1
ATOM 931 C CA . SER A 1 109 ? -2.606 11.476 8.434 1.00 47.50 109 SER A CA 1
ATOM 932 C C . SER A 1 109 ? -4.095 11.229 8.647 1.00 47.50 109 SER A C 1
ATOM 934 O O . SER A 1 109 ? -4.609 11.275 9.770 1.00 47.50 109 SER A O 1
ATOM 936 N N . MET A 1 110 ? -4.824 10.983 7.560 1.00 43.47 110 MET A N 1
ATOM 937 C CA . MET A 1 110 ? -6.241 10.643 7.662 1.00 43.47 110 MET A CA 1
ATOM 938 C C . MET A 1 110 ? -6.494 9.387 8.496 1.00 43.47 110 MET A C 1
ATOM 940 O O . MET A 1 110 ? -7.499 9.347 9.207 1.00 43.47 110 MET A O 1
ATOM 944 N N . LEU A 1 111 ? -5.578 8.414 8.449 1.00 45.22 111 LEU A N 1
ATOM 945 C CA . LEU A 1 111 ? -5.626 7.230 9.298 1.00 45.22 111 LEU A CA 1
ATOM 946 C C . LEU A 1 111 ? -5.471 7.683 10.759 1.00 45.22 111 LEU A C 1
ATOM 948 O O . LEU A 1 111 ? -6.367 7.483 11.576 1.00 45.22 111 LEU A O 1
ATOM 952 N N . PHE A 1 112 ? -4.425 8.446 11.077 1.00 40.81 112 PHE A N 1
ATOM 953 C CA . PHE A 1 112 ? -4.147 8.914 12.441 1.00 40.81 112 PHE A CA 1
ATOM 954 C C . PHE A 1 112 ? -5.241 9.820 13.044 1.00 40.81 112 PHE A C 1
ATOM 956 O O . PHE A 1 112 ? -5.537 9.757 14.243 1.00 40.81 112 PHE A O 1
ATOM 963 N N . LYS A 1 113 ? -5.909 10.638 12.218 1.00 42.84 113 LYS A N 1
ATOM 964 C CA . LYS A 1 113 ? -7.046 11.487 12.627 1.00 42.84 113 LYS A CA 1
ATOM 965 C C . LYS A 1 113 ? -8.219 10.674 13.189 1.00 42.84 113 LYS A C 1
ATOM 967 O O . LYS A 1 113 ? -8.991 11.216 13.982 1.00 42.84 113 LYS A O 1
ATOM 972 N N . GLN A 1 114 ? -8.367 9.400 12.826 1.00 41.91 114 GLN A N 1
ATOM 973 C CA . GLN A 1 114 ? -9.471 8.552 13.282 1.00 41.91 114 GLN A CA 1
ATOM 974 C C . GLN A 1 114 ? -9.307 8.109 14.746 1.00 41.91 114 GLN A C 1
ATOM 976 O O . GLN A 1 114 ? -10.279 8.137 15.499 1.00 41.91 114 GLN A O 1
ATOM 981 N N . VAL A 1 115 ? -8.074 7.815 15.179 1.00 42.81 115 VAL A N 1
ATOM 982 C CA . VAL A 1 115 ? -7.751 7.481 16.582 1.00 42.81 115 VAL A CA 1
ATOM 983 C C . VAL A 1 115 ? -7.996 8.684 17.501 1.00 42.81 115 VAL A C 1
ATOM 985 O O . VAL A 1 115 ? -8.472 8.541 18.627 1.00 42.81 115 VAL A O 1
ATOM 988 N N . GLN A 1 116 ? -7.731 9.898 17.009 1.00 34.25 116 GLN A N 1
ATOM 989 C CA . GLN A 1 116 ? -7.926 11.127 17.784 1.00 34.25 116 GLN A CA 1
ATOM 990 C C . GLN A 1 116 ? -9.385 11.613 17.797 1.00 34.25 116 GLN A C 1
ATOM 992 O O . GLN A 1 116 ? -9.846 12.126 18.819 1.00 34.25 116 GLN A O 1
ATOM 997 N N . LYS A 1 117 ? -10.153 11.437 16.712 1.00 40.12 117 LYS A N 1
ATOM 998 C CA . LYS A 1 117 ? -11.562 11.877 16.635 1.00 40.12 117 LYS A CA 1
ATOM 999 C C . LYS A 1 117 ? -12.499 11.121 17.578 1.00 40.12 117 LYS A C 1
ATOM 1001 O O . LYS A 1 117 ? -13.498 11.691 18.006 1.00 40.12 117 LYS A O 1
ATOM 1006 N N . THR A 1 118 ? -12.156 9.905 17.999 1.00 37.09 118 THR A N 1
ATOM 1007 C CA . THR A 1 118 ? -12.883 9.207 19.074 1.00 37.09 118 THR A CA 1
ATOM 1008 C C . THR A 1 118 ? -12.688 9.826 20.465 1.00 37.09 118 THR A C 1
ATOM 1010 O O . THR A 1 118 ? -13.342 9.392 21.407 1.00 37.09 118 THR A O 1
ATOM 1013 N N . SER A 1 119 ? -11.853 10.869 20.605 1.00 37.94 119 SER A N 1
ATOM 1014 C CA . SER A 1 119 ? -11.645 11.597 21.868 1.00 37.94 119 SER A CA 1
ATOM 1015 C C . SER A 1 119 ? -12.257 13.006 21.924 1.00 37.94 119 SER A C 1
ATOM 1017 O O . SER A 1 119 ? -12.381 13.558 23.016 1.00 37.94 119 SER A O 1
ATOM 1019 N N . LYS A 1 120 ? -12.688 13.603 20.801 1.00 31.72 120 LYS A N 1
ATOM 1020 C CA . LYS A 1 120 ? -13.337 14.928 20.809 1.00 31.72 120 LYS A CA 1
ATOM 1021 C C . LYS A 1 120 ? -14.462 15.023 19.787 1.00 31.72 120 LYS A C 1
ATOM 1023 O O . LYS A 1 120 ? -14.255 15.189 18.591 1.00 31.72 120 LYS A O 1
ATOM 1028 N N . ASN A 1 121 ? -15.674 14.968 20.321 1.00 38.94 121 ASN A N 1
ATOM 1029 C CA . ASN A 1 121 ? -16.882 15.418 19.659 1.00 38.94 121 ASN A CA 1
ATOM 1030 C C . ASN A 1 121 ? -16.795 16.937 19.374 1.00 38.94 121 ASN A C 1
ATOM 1032 O O . ASN A 1 121 ? -16.249 17.679 20.193 1.00 38.94 121 ASN A O 1
ATOM 1036 N N . LYS A 1 122 ? -17.459 17.358 18.288 1.00 40.75 122 LYS A N 1
ATOM 1037 C CA . LYS A 1 122 ? -17.841 18.724 17.861 1.00 40.75 122 LYS A CA 1
ATOM 1038 C C . LYS A 1 122 ? -17.054 19.374 16.709 1.00 40.75 122 LYS A C 1
ATOM 1040 O O . LYS A 1 122 ? -15.892 19.741 16.818 1.00 40.75 122 LYS A O 1
ATOM 1045 N N . ASN A 1 123 ? -17.867 19.655 15.692 1.00 35.50 123 ASN A N 1
ATOM 1046 C CA . ASN A 1 123 ? -17.790 20.663 14.639 1.00 35.50 123 ASN A CA 1
ATOM 1047 C C . ASN A 1 123 ? -16.950 20.340 13.404 1.00 35.50 123 ASN A C 1
ATOM 1049 O O . ASN A 1 123 ? -15.753 20.074 13.441 1.00 35.50 123 ASN A O 1
ATOM 1053 N N . GLY A 1 124 ? -17.679 20.346 12.287 1.00 41.38 124 GLY A N 1
ATOM 1054 C CA . GLY A 1 124 ? -17.211 19.976 10.974 1.00 41.38 124 GLY A CA 1
ATOM 1055 C C . GLY A 1 124 ? -16.259 20.999 10.382 1.00 41.38 124 GLY A C 1
ATOM 1056 O O . GLY A 1 124 ? -16.411 22.202 10.558 1.00 41.38 124 GLY A O 1
ATOM 1057 N N . HIS A 1 125 ? -15.313 20.474 9.618 1.00 29.22 125 HIS A N 1
ATOM 1058 C CA . HIS A 1 125 ? -14.767 21.143 8.455 1.00 29.22 125 HIS A CA 1
ATOM 1059 C C . HIS A 1 125 ? -14.169 20.082 7.530 1.00 29.22 125 HIS A C 1
ATOM 1061 O O . HIS A 1 125 ? -13.413 19.205 7.956 1.00 29.22 125 HIS A O 1
ATOM 1067 N N . CYS A 1 126 ? -14.565 20.147 6.261 1.00 36.66 126 CYS A N 1
ATOM 1068 C CA . CYS A 1 126 ? -13.964 19.393 5.171 1.00 36.66 126 CYS A CA 1
ATOM 1069 C C . CYS A 1 126 ? -12.507 19.856 5.013 1.00 36.66 126 CYS A C 1
ATOM 1071 O O . CYS A 1 126 ? -12.261 21.061 4.962 1.00 36.66 126 CYS A O 1
ATOM 1073 N N . SER A 1 127 ? -11.545 18.929 4.973 1.00 31.52 127 SER A N 1
ATOM 1074 C CA . SER A 1 127 ? -10.147 19.262 4.681 1.00 31.52 127 SER A CA 1
ATOM 1075 C C . SER A 1 127 ? -9.573 18.303 3.647 1.00 31.52 127 SER A C 1
ATOM 1077 O O . SER A 1 127 ? -9.688 17.087 3.773 1.00 31.52 127 SER A O 1
ATOM 1079 N N . VAL A 1 128 ? -8.998 18.929 2.625 1.00 31.41 128 VAL A N 1
ATOM 1080 C CA . VAL A 1 128 ? -8.294 18.381 1.468 1.00 31.41 128 VAL A CA 1
ATOM 1081 C C . VAL A 1 128 ? -7.144 17.472 1.909 1.00 31.41 128 VAL A C 1
ATOM 1083 O O . VAL A 1 128 ? -6.427 17.785 2.864 1.00 31.41 128 VAL A O 1
ATOM 1086 N N . LEU A 1 129 ? -6.973 16.362 1.191 1.00 34.38 129 LEU A N 1
ATOM 1087 C CA . LEU A 1 129 ? -5.853 15.436 1.328 1.00 34.38 129 LEU A CA 1
ATOM 1088 C C . LEU A 1 129 ? -4.544 16.169 1.066 1.00 34.38 129 LEU A C 1
ATOM 1090 O O . LEU A 1 129 ? -4.346 16.760 0.008 1.00 34.38 129 LEU A O 1
ATOM 1094 N N . CYS A 1 130 ? -3.642 16.141 2.036 1.00 30.22 130 CYS A N 1
ATOM 1095 C CA . CYS A 1 130 ? -2.273 16.581 1.833 1.00 30.22 130 CYS A CA 1
ATOM 1096 C C . CYS A 1 130 ? -1.364 15.376 2.012 1.00 30.22 130 CYS A C 1
ATOM 1098 O O . CYS A 1 130 ? -1.052 15.012 3.141 1.00 30.22 130 CYS A O 1
ATOM 1100 N N . PHE A 1 131 ? -0.952 14.799 0.889 1.00 34.19 131 PHE A N 1
ATOM 1101 C CA . PHE A 1 131 ? 0.270 14.015 0.775 1.00 34.19 131 PHE A CA 1
ATOM 1102 C C . PHE A 1 131 ? 1.262 14.900 0.015 1.00 34.19 131 PHE A C 1
ATOM 1104 O O . PHE A 1 131 ? 1.187 14.994 -1.214 1.00 34.19 131 PHE A O 1
ATOM 1111 N N . ARG A 1 132 ? 2.087 15.652 0.752 1.00 30.70 132 ARG A N 1
ATOM 1112 C CA . ARG A 1 132 ? 3.262 16.314 0.177 1.00 30.70 132 ARG A CA 1
ATOM 1113 C C . ARG A 1 132 ? 4.427 15.357 0.295 1.00 30.70 132 ARG A C 1
ATOM 1115 O O . ARG A 1 132 ? 4.672 14.934 1.441 1.00 30.70 132 ARG A O 1
#

Secondary structure (DSSP, 8-state):
--HHHHHHHHHHHHHHTTTG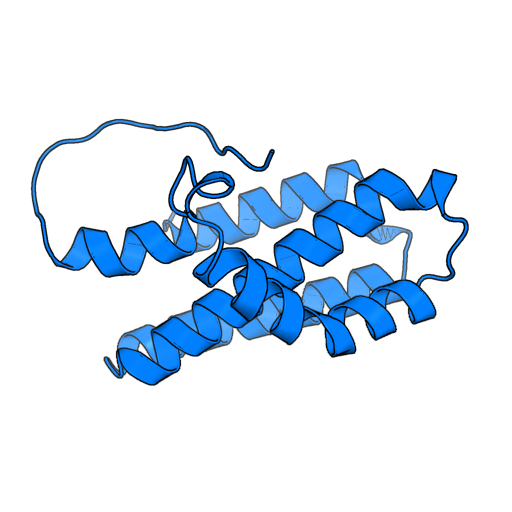GG-HHHHHHHHHHHHHHHHHHHHHTTT-HHHHHHHHHHHHHHHHHHHHHHHHHHHH---HHHHHHHHHHHHHHHHHHHHH-TTS-SS--HHHHHHHHTT-------------

pLDDT: mean 70.19, std 20.31, range [29.22, 95.19]

InterPro domains:
  IPR054275 Family of unknown function DUF7006 [PF22652] (21-108)